Protein AF-A0A2G4HYR8-F1 (afdb_monomer_lite)

Secondary structure (DSSP, 8-state):
-TT-TTSHHHHHHHHTT-------S-HHHHHHHHHHHHHHHTTSS----SGGGS--

Foldseek 3Di:
DADCFLPPVVLVCVVVVHDDDYDHPDPVRVVNNVVVVVVSVPPDDDDPPPPPPPDD

pLDDT: mean 80.6, std 19.95, range [38.06, 97.0]

Structure (mmCIF, N/CA/C/O backbone):
data_AF-A0A2G4HYR8-F1
#
_entry.id   AF-A0A2G4HYR8-F1
#
loop_
_atom_site.group_PDB
_atom_site.id
_atom_site.type_symbol
_atom_site.label_atom_id
_atom_site.label_alt_id
_atom_site.label_comp_id
_atom_site.label_asym_id
_atom_site.label_entity_id
_atom_site.label_seq_id
_atom_site.pdbx_PDB_ins_code
_atom_site.Cartn_x
_atom_site.Cartn_y
_atom_site.Cartn_z
_atom_site.occupancy
_atom_site.B_iso_or_equiv
_atom_site.auth_seq_id
_atom_site.auth_comp_id
_atom_site.auth_asym_id
_atom_site.auth_atom_id
_atom_site.pdbx_PDB_model_num
ATOM 1 N N . ASP A 1 1 ? 2.688 -9.080 -3.168 1.00 90.62 1 ASP A N 1
ATOM 2 C CA . ASP A 1 1 ? 3.746 -9.016 -2.155 1.00 90.62 1 ASP A CA 1
ATOM 3 C C . ASP A 1 1 ? 3.293 -9.823 -0.946 1.00 90.62 1 ASP A C 1
ATOM 5 O O . ASP A 1 1 ? 2.309 -9.422 -0.334 1.00 90.62 1 ASP A O 1
ATOM 9 N N . PRO A 1 2 ? 3.901 -10.994 -0.684 1.00 92.62 2 PRO A N 1
ATOM 10 C CA . PRO A 1 2 ? 3.502 -11.883 0.405 1.00 92.62 2 PRO A CA 1
ATOM 11 C C . PRO A 1 2 ? 3.882 -11.389 1.811 1.00 92.62 2 PRO A C 1
ATOM 13 O O . PRO A 1 2 ? 3.448 -11.994 2.786 1.00 92.62 2 PRO A O 1
ATOM 16 N N . PHE A 1 3 ? 4.686 -10.325 1.915 1.00 94.19 3 PHE A N 1
ATOM 17 C CA . PHE A 1 3 ? 5.079 -9.702 3.182 1.00 94.19 3 PHE A CA 1
ATOM 18 C C . PHE A 1 3 ? 4.977 -8.185 3.047 1.00 94.19 3 PHE A C 1
ATOM 20 O O . PHE A 1 3 ? 5.972 -7.460 3.108 1.00 94.19 3 PHE A O 1
ATOM 27 N N . SER A 1 4 ? 3.763 -7.698 2.778 1.00 93.88 4 SER A N 1
ATOM 28 C CA . SER A 1 4 ? 3.575 -6.289 2.433 1.00 93.88 4 SER A CA 1
ATOM 29 C C . SER A 1 4 ? 3.832 -5.328 3.592 1.00 93.88 4 SER A C 1
ATOM 31 O O . SER A 1 4 ? 4.056 -4.140 3.334 1.00 93.88 4 SER A O 1
ATOM 33 N N . GLY A 1 5 ? 3.793 -5.798 4.846 1.00 94.62 5 GLY A N 1
ATOM 34 C CA . GLY A 1 5 ? 3.971 -4.978 6.036 1.00 94.62 5 GLY A CA 1
ATOM 35 C C . GLY A 1 5 ? 3.112 -3.721 5.967 1.00 94.62 5 GLY A C 1
ATOM 36 O O . GLY A 1 5 ? 1.932 -3.755 5.638 1.00 94.62 5 GLY A O 1
ATOM 37 N N . SER A 1 6 ? 3.744 -2.570 6.171 1.00 93.94 6 SER A N 1
ATOM 38 C CA . SER A 1 6 ? 3.082 -1.262 6.119 1.00 93.94 6 SER A CA 1
ATOM 39 C C . SER A 1 6 ? 2.691 -0.755 4.711 1.00 93.94 6 SER A C 1
ATOM 41 O O . SER A 1 6 ? 2.345 0.420 4.558 1.00 93.94 6 SER A O 1
ATOM 43 N N . GLY A 1 7 ? 2.784 -1.591 3.671 1.00 93.56 7 GLY A N 1
ATOM 44 C CA . GLY A 1 7 ? 2.241 -1.323 2.334 1.00 93.56 7 GLY A CA 1
ATOM 45 C C . GLY A 1 7 ? 3.082 -0.417 1.426 1.00 93.56 7 GLY A C 1
ATOM 46 O O . GLY A 1 7 ? 2.572 0.083 0.424 1.00 93.56 7 GLY A O 1
ATOM 47 N N . THR A 1 8 ? 4.365 -0.193 1.728 1.00 94.38 8 THR A N 1
ATOM 48 C CA . THR A 1 8 ? 5.250 0.706 0.953 1.00 94.38 8 THR A CA 1
ATOM 49 C C . THR A 1 8 ? 5.396 0.284 -0.511 1.00 94.38 8 THR A C 1
ATOM 51 O O . THR A 1 8 ? 5.305 1.131 -1.405 1.00 94.38 8 THR A O 1
ATOM 54 N N . THR A 1 9 ? 5.548 -1.020 -0.770 1.00 94.94 9 THR A N 1
ATOM 55 C CA . THR A 1 9 ? 5.592 -1.581 -2.129 1.00 94.94 9 THR A CA 1
ATOM 56 C C . THR A 1 9 ? 4.317 -1.246 -2.905 1.00 94.94 9 THR A C 1
ATOM 58 O O . THR A 1 9 ? 4.391 -0.892 -4.080 1.00 94.94 9 THR A O 1
ATOM 61 N N . GLY A 1 10 ? 3.156 -1.281 -2.242 1.00 93.94 10 GLY A N 1
ATOM 62 C CA . GLY A 1 10 ? 1.864 -0.962 -2.849 1.00 93.94 10 GLY A CA 1
ATOM 63 C C . GLY A 1 10 ? 1.726 0.501 -3.243 1.00 93.94 10 GLY A C 1
ATOM 64 O O . GLY A 1 10 ? 1.306 0.798 -4.361 1.00 93.94 10 GLY A O 1
ATOM 65 N N . ILE A 1 11 ? 2.174 1.417 -2.382 1.00 92.38 11 ILE A N 1
ATOM 66 C CA . ILE A 1 11 ? 2.193 2.858 -2.678 1.00 92.38 11 ILE A CA 1
ATOM 67 C C . ILE A 1 11 ? 3.065 3.139 -3.910 1.00 92.38 11 ILE A C 1
ATOM 69 O O . ILE A 1 11 ? 2.645 3.847 -4.825 1.00 92.38 11 ILE A O 1
ATOM 73 N N . MET A 1 12 ? 4.263 2.551 -3.976 1.00 93.12 12 MET A N 1
ATOM 74 C CA . MET A 1 12 ? 5.173 2.754 -5.111 1.00 93.12 12 MET A CA 1
ATOM 75 C C . MET A 1 12 ? 4.681 2.075 -6.392 1.00 93.12 12 MET A C 1
ATOM 77 O O . MET A 1 12 ? 4.846 2.623 -7.483 1.00 93.12 12 MET A O 1
ATOM 81 N N . ALA A 1 13 ? 4.054 0.900 -6.288 1.00 93.50 13 ALA A N 1
ATOM 82 C CA . ALA A 1 13 ? 3.419 0.241 -7.424 1.00 93.50 13 ALA A CA 1
ATOM 83 C C . ALA A 1 13 ? 2.304 1.116 -8.010 1.00 93.50 13 ALA A C 1
ATOM 85 O O . ALA A 1 13 ? 2.288 1.338 -9.221 1.00 93.50 13 ALA A O 1
ATOM 86 N N . ARG A 1 14 ? 1.466 1.706 -7.152 1.00 88.44 14 ARG A N 1
ATOM 87 C CA . ARG A 1 14 ? 0.415 2.645 -7.551 1.00 88.44 14 ARG A CA 1
ATOM 88 C C . ARG A 1 14 ? 0.969 3.904 -8.219 1.00 88.44 14 ARG A C 1
ATOM 90 O O . ARG A 1 14 ? 0.492 4.262 -9.290 1.00 88.44 14 ARG A O 1
ATOM 97 N N . LYS A 1 15 ? 1.994 4.545 -7.641 1.00 89.50 15 LYS A N 1
ATOM 98 C CA . LYS A 1 15 ? 2.673 5.713 -8.249 1.00 89.50 15 LYS A CA 1
ATOM 99 C C . LYS A 1 15 ? 3.258 5.397 -9.624 1.00 89.50 15 LYS A C 1
ATOM 101 O O . LYS A 1 15 ? 3.308 6.256 -10.494 1.00 89.50 15 LYS A O 1
ATOM 106 N N . ALA A 1 16 ? 3.669 4.150 -9.823 1.00 93.00 16 ALA A N 1
ATOM 107 C CA . ALA A 1 16 ? 4.136 3.632 -11.101 1.00 93.00 16 ALA A CA 1
ATOM 108 C C . ALA A 1 16 ? 3.000 3.130 -12.019 1.00 93.00 16 ALA A C 1
ATOM 110 O O . ALA A 1 16 ? 3.292 2.460 -13.006 1.00 93.00 16 ALA A O 1
ATOM 111 N N . ASN A 1 17 ? 1.728 3.412 -11.706 1.00 90.06 17 ASN A N 1
ATOM 112 C CA . ASN A 1 17 ? 0.540 2.959 -12.442 1.00 90.06 17 ASN A CA 1
ATOM 113 C C . ASN A 1 17 ? 0.476 1.432 -12.644 1.00 90.06 17 ASN A C 1
ATOM 115 O O . ASN A 1 17 ? 0.085 0.944 -13.703 1.00 90.06 17 ASN A O 1
ATOM 119 N N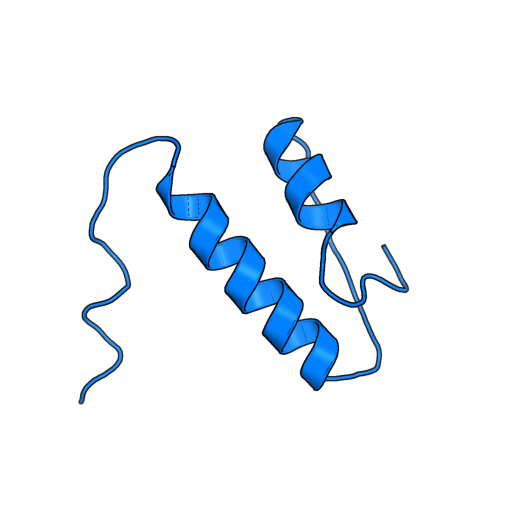 . ARG A 1 18 ? 0.878 0.661 -11.627 1.00 93.50 18 ARG A N 1
ATOM 120 C CA . ARG A 1 18 ? 0.815 -0.807 -11.623 1.00 93.50 18 ARG A CA 1
ATOM 121 C C . ARG A 1 18 ? -0.244 -1.304 -10.650 1.00 93.50 18 ARG A C 1
ATOM 123 O O . ARG A 1 18 ? -0.422 -0.746 -9.568 1.00 93.50 18 ARG A O 1
ATOM 130 N N . ASN A 1 19 ? -0.875 -2.417 -11.009 1.00 93.06 19 ASN A N 1
ATOM 131 C CA . ASN A 1 19 ? -1.719 -3.169 -10.088 1.00 93.06 19 ASN A CA 1
ATOM 132 C C . ASN A 1 19 ? -0.852 -3.834 -9.012 1.00 93.06 19 ASN A C 1
ATOM 134 O O . ASN A 1 19 ? 0.239 -4.333 -9.299 1.00 93.06 19 ASN A O 1
ATOM 138 N N . PHE A 1 20 ? -1.347 -3.852 -7.778 1.00 93.62 20 PHE A N 1
ATOM 139 C CA . PHE A 1 20 ? -0.641 -4.408 -6.632 1.00 93.62 20 PHE A CA 1
ATOM 140 C C . PHE A 1 20 ? -1.598 -5.173 -5.723 1.00 93.62 20 PHE A C 1
ATOM 142 O O . PHE A 1 20 ? -2.702 -4.713 -5.451 1.00 93.62 20 PHE A O 1
ATOM 149 N N . ILE A 1 21 ? -1.143 -6.323 -5.230 1.00 94.50 21 ILE A N 1
ATOM 150 C CA . ILE A 1 21 ? -1.803 -7.093 -4.175 1.00 94.50 21 ILE A CA 1
ATOM 151 C C . ILE A 1 21 ? -0.744 -7.359 -3.111 1.00 94.50 21 ILE A C 1
ATOM 153 O O . ILE A 1 21 ? 0.316 -7.904 -3.428 1.00 94.50 21 ILE A O 1
ATOM 157 N N . GLY A 1 22 ? -1.015 -6.953 -1.875 1.00 94.00 22 GLY A N 1
ATOM 158 C CA . GLY A 1 22 ? -0.173 -7.196 -0.707 1.00 94.00 22 GLY A CA 1
ATOM 159 C C . GLY A 1 22 ? -0.923 -8.046 0.309 1.00 94.00 22 GLY A C 1
ATOM 160 O O . GLY A 1 22 ? -2.124 -7.853 0.479 1.00 94.00 22 GLY A O 1
ATOM 161 N N .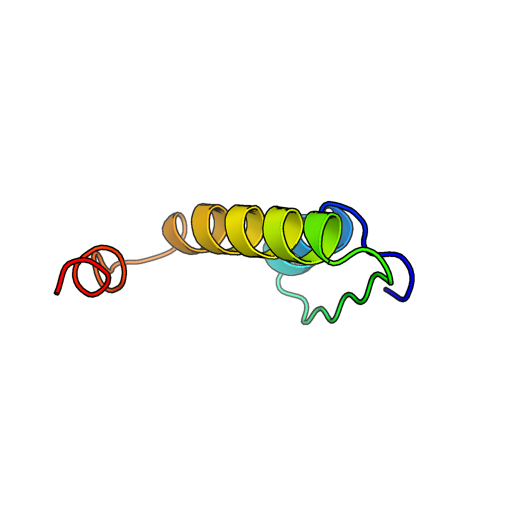 ILE A 1 23 ? -0.229 -8.987 0.939 1.00 95.44 23 ILE A N 1
ATOM 162 C CA . ILE A 1 23 ? -0.726 -9.728 2.096 1.00 95.44 23 ILE A CA 1
ATOM 163 C C . ILE A 1 23 ? 0.320 -9.649 3.207 1.00 95.44 23 ILE A C 1
ATOM 165 O O . ILE A 1 23 ? 1.524 -9.655 2.944 1.00 95.44 23 ILE A O 1
ATOM 169 N N . ASP A 1 24 ? -0.153 -9.579 4.441 1.00 96.19 24 ASP A N 1
ATOM 170 C CA . ASP A 1 24 ? 0.649 -9.737 5.644 1.00 96.19 24 ASP A CA 1
ATOM 171 C C . ASP A 1 24 ? -0.146 -10.574 6.652 1.00 96.19 24 ASP A C 1
ATOM 173 O O . ASP A 1 24 ? -1.380 -10.533 6.670 1.00 96.19 24 ASP A O 1
ATOM 177 N N . ILE A 1 25 ? 0.546 -11.360 7.474 1.00 97.00 25 ILE A N 1
ATOM 178 C CA . ILE A 1 25 ? -0.098 -12.157 8.525 1.00 97.00 25 ILE A CA 1
ATOM 179 C C . ILE A 1 25 ? -0.590 -11.273 9.676 1.00 97.00 25 ILE A C 1
ATOM 181 O O . ILE A 1 25 ? -1.555 -11.617 10.357 1.00 97.00 25 ILE A O 1
ATOM 185 N N . SER A 1 26 ? 0.070 -10.135 9.898 1.00 96.56 26 SER A N 1
ATOM 186 C CA . SER A 1 26 ? -0.308 -9.185 10.932 1.00 96.56 26 SER A CA 1
ATOM 187 C C . SER A 1 26 ? -1.468 -8.318 10.458 1.00 96.56 26 SER A C 1
ATOM 189 O O . SER A 1 26 ? -1.351 -7.548 9.500 1.00 96.56 26 SER A O 1
ATOM 191 N N . GLN A 1 27 ? -2.583 -8.407 11.177 1.00 95.88 27 GLN A N 1
ATOM 192 C CA . GLN A 1 27 ? -3.751 -7.565 10.941 1.00 95.88 27 GLN A CA 1
ATOM 193 C C . GLN A 1 27 ? -3.409 -6.071 11.067 1.00 95.88 27 GLN A C 1
ATOM 195 O O . GLN A 1 27 ? -3.807 -5.284 10.211 1.00 95.88 27 GLN A O 1
ATOM 200 N N . ASP A 1 28 ? -2.590 -5.698 12.054 1.00 96.69 28 ASP A N 1
ATOM 201 C CA . ASP A 1 28 ? -2.157 -4.313 12.270 1.00 96.69 28 ASP A CA 1
ATOM 202 C C . ASP A 1 28 ? -1.406 -3.759 11.050 1.00 96.69 28 ASP A C 1
ATOM 204 O O . ASP A 1 28 ? -1.615 -2.617 10.636 1.00 96.69 28 ASP A O 1
ATOM 208 N N . TYR A 1 29 ? -0.549 -4.576 10.423 1.00 96.06 29 TYR A N 1
ATOM 209 C CA . TYR A 1 29 ? 0.157 -4.163 9.210 1.00 96.06 29 TYR A CA 1
ATOM 210 C C . TYR A 1 29 ? -0.792 -3.991 8.025 1.00 96.06 29 TYR A C 1
ATOM 212 O O . TYR A 1 29 ? -0.672 -2.998 7.303 1.00 96.06 29 TYR A O 1
ATOM 220 N N . ASN A 1 30 ? -1.770 -4.886 7.868 1.00 94.44 30 ASN A N 1
ATOM 221 C CA . ASN A 1 30 ? -2.798 -4.752 6.836 1.00 94.44 30 ASN A CA 1
ATOM 222 C C . ASN A 1 30 ? -3.633 -3.470 7.024 1.00 94.44 30 ASN A C 1
ATOM 224 O O . ASN A 1 30 ? -3.916 -2.767 6.052 1.00 94.44 30 ASN A O 1
ATOM 228 N N . GLU A 1 31 ? -3.987 -3.113 8.260 1.00 95.56 31 GLU A N 1
ATOM 229 C CA . GLU A 1 31 ? -4.724 -1.880 8.568 1.00 95.56 31 GLU A CA 1
ATOM 230 C C . GLU A 1 31 ? -3.904 -0.623 8.268 1.00 95.56 31 GLU A C 1
ATOM 232 O O . GLU A 1 31 ? -4.393 0.282 7.585 1.00 95.56 31 GLU A O 1
ATOM 237 N N . ILE A 1 32 ? -2.635 -0.594 8.686 1.00 95.19 32 ILE A N 1
ATOM 238 C CA . ILE A 1 32 ? -1.709 0.505 8.376 1.00 95.19 32 ILE A CA 1
ATOM 239 C C . ILE A 1 32 ? -1.532 0.654 6.858 1.00 95.19 32 ILE A C 1
ATOM 241 O O . ILE A 1 32 ? -1.550 1.773 6.336 1.00 95.19 32 ILE A O 1
ATOM 245 N N . ALA A 1 33 ? -1.361 -0.456 6.133 1.00 94.38 33 ALA A N 1
ATOM 246 C CA . ALA A 1 33 ? -1.218 -0.449 4.680 1.00 94.38 33 ALA A CA 1
ATOM 247 C C . ALA A 1 33 ? -2.469 0.114 3.986 1.00 94.38 33 ALA A C 1
ATOM 249 O O . ALA A 1 33 ? -2.345 0.945 3.083 1.00 94.38 33 ALA A O 1
ATOM 250 N N . ASN A 1 34 ? -3.664 -0.278 4.439 1.00 92.31 34 ASN A N 1
ATOM 251 C CA . ASN A 1 34 ? -4.935 0.215 3.908 1.00 92.31 34 ASN A CA 1
ATOM 252 C C . ASN A 1 34 ? -5.126 1.717 4.158 1.00 92.31 34 ASN A C 1
ATOM 254 O O . ASN A 1 34 ? -5.421 2.451 3.214 1.00 92.31 34 ASN A O 1
ATOM 258 N N . GLN A 1 35 ? -4.878 2.193 5.384 1.00 92.38 35 GLN A N 1
ATOM 259 C CA . GLN A 1 35 ? -4.953 3.623 5.719 1.00 92.38 35 GLN A CA 1
ATOM 260 C C . GLN A 1 35 ? -4.017 4.460 4.838 1.00 92.38 35 GLN A C 1
ATOM 262 O O . GLN A 1 35 ? -4.400 5.503 4.310 1.00 92.38 35 GLN A O 1
ATOM 267 N N . ARG A 1 36 ? -2.784 3.986 4.631 1.00 91.75 36 ARG A N 1
ATOM 268 C CA . ARG A 1 36 ? -1.814 4.667 3.763 1.00 91.75 36 ARG A CA 1
ATOM 269 C C . ARG A 1 36 ? -2.240 4.670 2.301 1.00 91.75 36 ARG A C 1
ATOM 271 O O . ARG A 1 36 ? -2.059 5.682 1.626 1.00 91.75 36 ARG A O 1
ATOM 278 N N . MET A 1 37 ? -2.796 3.561 1.811 1.00 88.50 37 MET A N 1
ATOM 279 C CA . MET A 1 37 ? -3.322 3.509 0.449 1.00 88.50 37 MET A CA 1
ATOM 280 C C . MET A 1 37 ? -4.472 4.494 0.252 1.00 88.50 37 MET A C 1
ATOM 282 O O . MET A 1 37 ? -4.492 5.141 -0.789 1.00 88.50 37 MET A O 1
ATOM 286 N N . GLU A 1 38 ? -5.375 4.640 1.224 1.00 87.62 38 GLU A N 1
ATOM 287 C CA . GLU A 1 38 ? -6.506 5.577 1.173 1.00 87.62 38 GLU A CA 1
ATOM 288 C C . GLU A 1 38 ? -6.045 7.040 1.106 1.00 87.62 38 GLU A C 1
ATOM 290 O O . GLU A 1 38 ? -6.524 7.792 0.256 1.00 87.62 38 GLU A O 1
ATOM 295 N N . ILE A 1 39 ? -5.047 7.420 1.914 1.00 86.81 39 ILE A N 1
ATOM 296 C CA . ILE A 1 39 ? -4.447 8.765 1.882 1.00 86.81 39 ILE A CA 1
ATOM 297 C C . ILE A 1 39 ? -3.878 9.079 0.488 1.00 86.81 39 ILE A C 1
ATOM 299 O O . ILE A 1 39 ? -4.107 10.163 -0.047 1.00 86.81 39 ILE A O 1
ATOM 303 N N . GLU A 1 40 ? -3.181 8.124 -0.135 1.00 76.94 40 GLU A N 1
ATOM 304 C CA . GLU A 1 40 ? -2.561 8.316 -1.453 1.00 76.94 40 GLU A CA 1
ATOM 305 C C . GLU A 1 40 ? -3.588 8.356 -2.608 1.00 76.94 40 GLU A C 1
ATOM 307 O O . GLU A 1 40 ? -3.286 8.902 -3.669 1.00 76.94 40 GLU A O 1
ATOM 312 N N . VAL A 1 41 ? -4.817 7.833 -2.439 1.00 67.62 41 VAL A N 1
ATOM 313 C CA . VAL A 1 41 ? -5.882 7.934 -3.468 1.00 67.62 41 VAL A CA 1
ATOM 314 C C . VAL A 1 41 ? -6.230 9.389 -3.780 1.00 67.62 41 VAL A C 1
ATOM 316 O O . VAL A 1 41 ? -6.610 9.700 -4.909 1.00 67.62 41 VAL A O 1
ATOM 319 N N . CYS A 1 42 ? -6.111 10.278 -2.795 1.00 53.94 42 CYS A N 1
ATOM 320 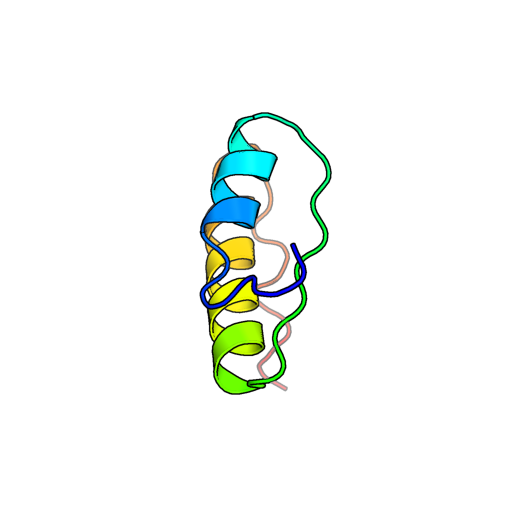C CA . CYS A 1 42 ? -6.730 11.597 -2.845 1.00 53.94 42 CYS A CA 1
ATOM 321 C C . CYS A 1 42 ? -6.017 12.594 -3.783 1.00 53.94 42 CYS A C 1
ATOM 323 O O . CYS A 1 42 ? -6.580 13.633 -4.120 1.00 53.94 42 CYS A O 1
ATOM 325 N N . THR A 1 43 ? -4.801 12.296 -4.248 1.00 54.44 43 THR A N 1
ATOM 326 C CA . THR A 1 43 ? -3.917 13.315 -4.844 1.00 54.44 43 THR A CA 1
ATOM 327 C C . THR A 1 43 ? -4.025 13.478 -6.367 1.00 54.44 43 THR A C 1
ATOM 329 O O . THR A 1 43 ? -3.398 14.383 -6.909 1.00 54.44 43 THR A O 1
ATOM 332 N N . SER A 1 44 ? -4.784 12.646 -7.093 1.00 56.16 44 SER A N 1
ATOM 333 C CA . SER A 1 44 ? -4.682 12.617 -8.571 1.00 56.16 44 SER A CA 1
ATOM 334 C C . SER A 1 44 ? -5.906 13.086 -9.362 1.00 56.16 44 SER A C 1
ATOM 336 O O . SER A 1 44 ? -5.734 13.448 -10.520 1.00 56.16 44 SER A O 1
ATOM 338 N N . SER A 1 45 ? -7.111 13.149 -8.787 1.00 52.31 45 SER A N 1
ATOM 339 C CA . SER A 1 45 ? -8.289 13.724 -9.466 1.00 52.31 45 SER A CA 1
ATOM 340 C C . SER A 1 45 ? -9.531 13.639 -8.578 1.00 52.31 45 SER A C 1
ATOM 342 O O . SER A 1 45 ? -9.879 12.542 -8.155 1.00 52.31 45 SER A O 1
ATOM 344 N N . SER A 1 46 ? -10.186 14.781 -8.331 1.00 54.41 46 SER A N 1
ATOM 345 C CA . SER A 1 46 ? -11.568 14.956 -7.842 1.00 54.41 46 SER A CA 1
ATOM 346 C C . SER A 1 46 ? -12.272 13.722 -7.259 1.00 54.41 46 SER A C 1
ATOM 348 O O . SER A 1 46 ? -12.791 12.907 -8.013 1.00 54.41 46 SER A O 1
ATOM 350 N N . SER A 1 47 ? -12.423 13.660 -5.933 1.00 44.78 47 SER A N 1
ATOM 351 C CA . SER A 1 47 ? -13.745 13.705 -5.282 1.00 44.78 47 SER A CA 1
ATOM 352 C C . SER A 1 47 ? -13.610 13.557 -3.762 1.00 44.78 47 SER A C 1
ATOM 354 O O . SER A 1 47 ? -13.002 12.613 -3.263 1.00 44.78 47 SER A O 1
ATOM 356 N N . LEU A 1 48 ? -14.259 14.464 -3.033 1.00 50.66 48 LEU A N 1
ATOM 357 C CA . LEU A 1 48 ? -14.543 14.477 -1.589 1.00 50.66 48 LEU A CA 1
ATOM 358 C C . LEU A 1 48 ? -15.437 13.290 -1.128 1.00 50.66 48 LEU A C 1
ATOM 360 O O . LEU A 1 48 ? -16.302 13.441 -0.270 1.00 50.66 48 LEU A O 1
ATOM 364 N N . GLY A 1 49 ? -15.290 12.107 -1.728 1.00 47.41 49 GLY A N 1
ATOM 365 C CA . GLY A 1 49 ? -16.361 11.113 -1.819 1.00 47.41 49 GLY A CA 1
ATOM 366 C C . GLY A 1 49 ? -16.438 10.018 -0.751 1.00 47.41 49 GLY A C 1
ATOM 367 O O . GLY A 1 49 ? -17.398 9.259 -0.803 1.00 47.41 49 GLY A O 1
ATOM 368 N N . GLN A 1 50 ? -15.493 9.872 0.188 1.00 49.34 50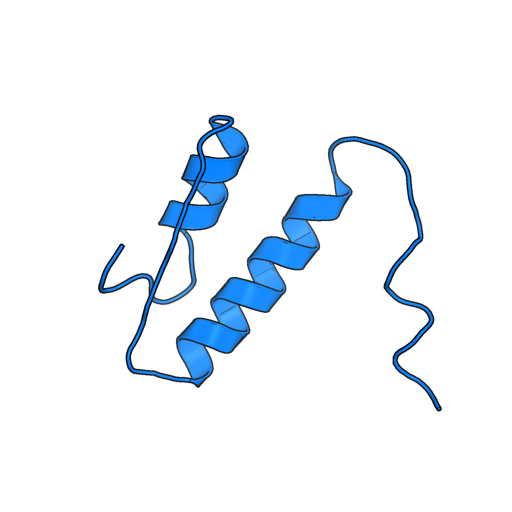 GLN A N 1
ATOM 369 C CA . GLN A 1 50 ? -15.540 8.730 1.135 1.00 49.34 50 GLN A CA 1
ATOM 370 C C . GLN A 1 50 ? -15.337 9.049 2.622 1.00 49.34 50 GLN A C 1
ATOM 372 O O . GLN A 1 50 ? -15.537 8.169 3.453 1.00 49.34 50 GLN A O 1
ATOM 377 N N . VAL A 1 51 ? -15.068 10.301 3.006 1.00 48.78 51 VAL A N 1
ATOM 378 C CA . VAL A 1 51 ? -14.892 10.646 4.434 1.00 48.78 51 VAL A CA 1
ATOM 379 C C . VAL A 1 51 ? -16.229 10.906 5.160 1.00 48.78 51 VAL A C 1
ATOM 381 O O . VAL A 1 51 ? -16.278 10.885 6.384 1.00 48.78 51 VAL A O 1
ATOM 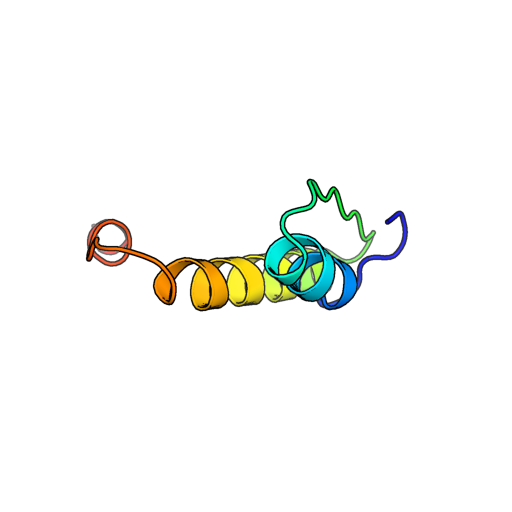384 N N . LEU A 1 52 ? -17.353 11.074 4.449 1.00 46.00 52 LEU A N 1
ATOM 385 C CA . LEU A 1 52 ? -18.641 11.452 5.063 1.00 46.00 52 LEU A CA 1
ATOM 386 C C . LEU A 1 52 ? -19.541 10.291 5.539 1.00 46.00 52 LEU A C 1
ATOM 388 O O . LEU A 1 52 ? -20.547 10.559 6.186 1.00 46.00 52 LEU A O 1
ATOM 392 N N . ASN A 1 53 ? -19.201 9.020 5.292 1.00 43.47 53 ASN A N 1
ATOM 393 C CA . ASN A 1 53 ? -20.093 7.885 5.607 1.00 43.47 53 ASN A CA 1
ATOM 394 C C . ASN A 1 53 ? -19.636 7.004 6.786 1.00 43.47 53 ASN A C 1
ATOM 396 O O . ASN A 1 53 ? -20.046 5.848 6.869 1.00 43.47 53 ASN A O 1
ATOM 400 N N . LYS A 1 54 ? -18.803 7.517 7.705 1.00 48.69 54 LYS A N 1
ATOM 401 C CA . LYS A 1 54 ? -18.363 6.755 8.895 1.00 48.69 54 LYS A CA 1
ATOM 402 C C . LYS A 1 54 ? -18.874 7.279 10.242 1.00 48.69 54 LYS A C 1
ATOM 404 O O . LYS A 1 54 ? -18.453 6.784 11.281 1.00 48.69 54 LYS A O 1
ATOM 409 N N . THR A 1 55 ? -19.813 8.22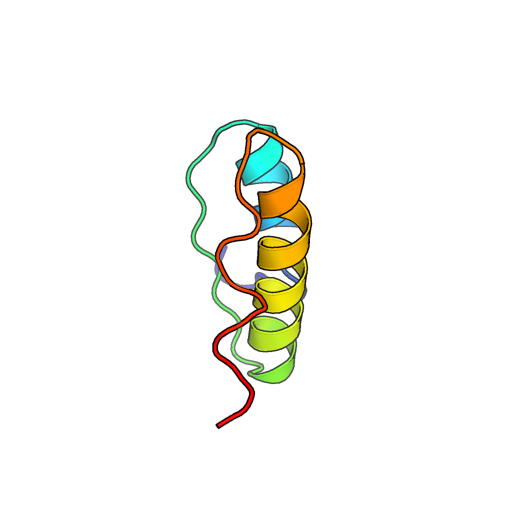2 10.235 1.00 42.66 55 THR A N 1
ATOM 410 C CA . THR A 1 55 ? -20.530 8.683 11.435 1.00 42.66 55 THR A CA 1
ATOM 411 C C . THR A 1 55 ? -22.041 8.576 11.241 1.00 42.66 55 THR A C 1
ATOM 413 O O . THR A 1 55 ? -22.733 9.572 11.043 1.00 42.66 55 THR A O 1
ATOM 416 N N . LYS A 1 56 ? -22.555 7.348 11.314 1.00 38.06 56 LYS A N 1
ATOM 417 C CA . LYS A 1 56 ? -23.884 7.039 11.853 1.00 38.06 56 LYS A CA 1
ATOM 418 C C . LYS A 1 56 ? -23.838 5.695 12.558 1.00 38.06 56 LYS A C 1
ATOM 420 O O . LYS A 1 56 ? -23.152 4.796 12.026 1.00 38.06 56 LYS A O 1
#

Sequence (56 aa):
DPFSGSGTTGIMARKANRNFIGIDISQDYNEIANQRMEIEVCTSSSSLGQVLNKTK

Radius of gyration: 12.58 Å; chains: 1; bounding box: 30×27×25 Å